Protein AF-A0A522C7R3-F1 (afdb_monomer_lite)

pLDDT: mean 94.16, std 8.93, range [44.19, 98.25]

Sequence (87 aa):
RSFDLKPLDLPESSPVREQFYKKATERDLAQVKATWSRIVFSGKGQPPKEVADAAAVKKAVAADPKAIGYIEKGAVDGTVKAVLTLD

Secondary structure (DSSP, 8-state):
-----EEEE--TT-HHHHHHHHHHHS--HHHHHHHHHHHHHTTS--PPEE-SSHHHHHHHHHH-TTEE----GGG--TTS-------

Structure (mmCIF, N/CA/C/O backbone):
data_AF-A0A522C7R3-F1
#
_entry.id   AF-A0A522C7R3-F1
#
loop_
_atom_site.group_PDB
_atom_site.id
_atom_site.type_symbol
_atom_site.label_atom_id
_atom_site.label_alt_id
_atom_site.label_comp_id
_atom_site.label_asym_id
_atom_site.label_entity_id
_atom_site.label_seq_id
_atom_site.pdbx_PDB_ins_code
_atom_site.Cartn_x
_atom_site.Cartn_y
_atom_site.Cartn_z
_atom_site.occupancy
_atom_site.B_iso_or_equiv
_atom_site.auth_seq_id
_atom_site.auth_comp_id
_atom_site.auth_asym_id
_atom_site.auth_atom_id
_atom_site.pdbx_PDB_model_num
ATOM 1 N N . ARG A 1 1 ? 17.564 -14.127 -4.076 1.00 44.19 1 ARG A N 1
ATOM 2 C CA . ARG A 1 1 ? 16.635 -13.760 -5.172 1.00 44.19 1 ARG A CA 1
ATOM 3 C C . ARG A 1 1 ? 16.172 -12.340 -4.869 1.00 44.19 1 ARG A C 1
ATOM 5 O O . ARG A 1 1 ? 15.382 -12.179 -3.950 1.00 44.19 1 ARG A O 1
ATOM 12 N N . SER A 1 2 ? 16.751 -11.322 -5.509 1.00 47.41 2 SER A N 1
ATOM 13 C CA . SER A 1 2 ? 16.233 -9.955 -5.374 1.00 47.41 2 SER A CA 1
ATOM 14 C C . SER A 1 2 ? 14.907 -9.915 -6.112 1.00 47.41 2 SER A C 1
ATOM 16 O O . SER A 1 2 ? 14.866 -10.058 -7.332 1.00 47.41 2 SER A O 1
ATOM 18 N N . PHE A 1 3 ? 13.811 -9.860 -5.369 1.00 56.09 3 PHE A N 1
ATOM 19 C CA . PHE A 1 3 ? 12.521 -9.577 -5.965 1.00 56.09 3 PHE A CA 1
ATOM 20 C C . PHE A 1 3 ? 12.435 -8.057 -6.077 1.00 56.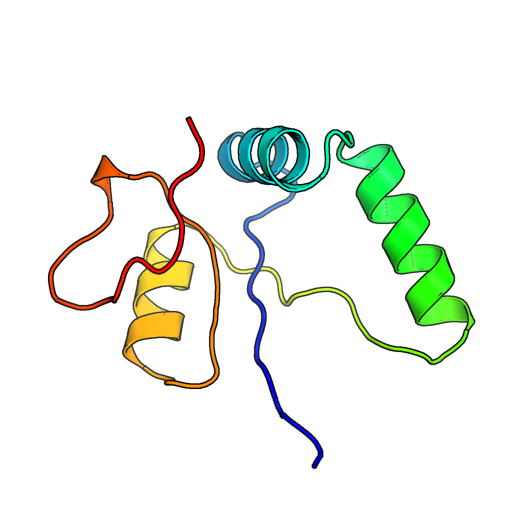09 3 PHE A C 1
ATOM 22 O O . PHE A 1 3 ? 12.252 -7.388 -5.065 1.00 56.09 3 PHE A O 1
ATOM 29 N N . ASP A 1 4 ? 12.588 -7.516 -7.289 1.00 82.81 4 ASP A N 1
ATOM 30 C CA . ASP A 1 4 ? 12.243 -6.118 -7.595 1.00 82.81 4 ASP A CA 1
ATOM 31 C C . ASP A 1 4 ? 10.716 -5.946 -7.533 1.00 82.81 4 ASP A C 1
ATOM 33 O O . ASP A 1 4 ? 10.060 -5.706 -8.548 1.00 82.81 4 ASP A O 1
ATOM 37 N N . LEU A 1 5 ? 10.124 -6.178 -6.362 1.00 90.81 5 LEU A N 1
ATOM 38 C CA . LEU A 1 5 ? 8.714 -5.909 -6.124 1.00 90.81 5 LEU A CA 1
ATOM 39 C C . LEU A 1 5 ? 8.513 -4.401 -6.174 1.00 90.81 5 LEU A C 1
ATOM 41 O O . LEU A 1 5 ? 9.319 -3.637 -5.640 1.00 90.81 5 LEU A O 1
ATOM 45 N N . LYS A 1 6 ? 7.421 -3.978 -6.801 1.00 94.50 6 LYS A N 1
ATOM 46 C CA . LYS A 1 6 ? 7.044 -2.570 -6.915 1.00 94.50 6 LYS A CA 1
ATOM 47 C C . LYS A 1 6 ? 5.771 -2.334 -6.106 1.00 94.50 6 LYS A C 1
ATOM 49 O O . LYS A 1 6 ? 4.694 -2.239 -6.694 1.00 94.50 6 LYS A O 1
ATOM 54 N N . PRO A 1 7 ? 5.861 -2.309 -4.763 1.00 95.88 7 PRO A N 1
ATOM 55 C CA . PRO A 1 7 ? 4.713 -1.981 -3.941 1.00 95.88 7 PRO A CA 1
ATOM 56 C C . PRO A 1 7 ? 4.302 -0.529 -4.199 1.00 95.88 7 PRO A C 1
ATOM 58 O O . PRO A 1 7 ? 5.148 0.369 -4.269 1.00 95.88 7 PRO A O 1
ATOM 61 N N . LEU A 1 8 ? 3.002 -0.323 -4.348 1.00 98.00 8 LEU A N 1
ATOM 62 C CA . LEU A 1 8 ? 2.372 0.961 -4.605 1.00 98.00 8 LEU A CA 1
ATOM 63 C C . LEU A 1 8 ? 1.508 1.349 -3.409 1.00 98.00 8 LEU A C 1
ATOM 65 O O . LEU A 1 8 ? 0.794 0.509 -2.859 1.00 98.00 8 LEU A O 1
ATOM 69 N N . ASP A 1 9 ? 1.569 2.622 -3.040 1.00 97.81 9 ASP A N 1
ATOM 70 C CA . ASP A 1 9 ? 0.713 3.232 -2.025 1.00 97.81 9 ASP A CA 1
ATOM 71 C C . ASP A 1 9 ? -0.229 4.253 -2.665 1.00 97.81 9 ASP A C 1
ATOM 73 O O . ASP A 1 9 ? 0.085 4.843 -3.703 1.00 97.81 9 ASP A O 1
ATOM 77 N N . LEU A 1 10 ? -1.365 4.492 -2.020 1.00 98.25 10 LEU A N 1
ATOM 78 C CA . LEU A 1 10 ? -2.214 5.644 -2.320 1.00 98.25 10 LEU A CA 1
ATOM 79 C C . LEU A 1 10 ? -1.696 6.894 -1.587 1.00 98.25 10 LEU A C 1
ATOM 81 O O . LEU A 1 10 ? -0.895 6.761 -0.660 1.00 98.25 10 LEU A O 1
ATOM 85 N N . PRO A 1 11 ? -2.149 8.107 -1.942 1.00 96.75 11 PRO A N 1
ATOM 86 C CA . PRO A 1 11 ? -1.746 9.320 -1.238 1.00 96.75 11 PRO A CA 1
ATOM 87 C C . PRO A 1 11 ? -2.075 9.273 0.252 1.00 96.75 11 PRO A C 1
ATOM 89 O O . PRO A 1 11 ? -3.062 8.648 0.642 1.00 96.75 11 PRO A O 1
ATOM 92 N N . GLU A 1 12 ? -1.295 9.965 1.090 1.00 92.12 12 GLU A N 1
ATOM 93 C CA . GLU A 1 12 ? -1.599 10.095 2.531 1.00 92.12 12 GLU A CA 1
ATOM 94 C C . GLU A 1 12 ? -3.009 10.672 2.781 1.00 92.12 12 GLU A C 1
ATOM 96 O O . GLU A 1 12 ? -3.622 10.373 3.799 1.00 92.12 12 GLU A O 1
ATOM 101 N N . SER A 1 13 ? -3.552 11.449 1.835 1.00 93.12 13 SER A N 1
ATOM 102 C CA . SER A 1 13 ? -4.914 11.998 1.881 1.00 93.12 13 SER A CA 1
ATOM 103 C C . SER A 1 13 ? -6.020 11.002 1.512 1.00 93.12 13 SER A C 1
ATOM 105 O O . SER A 1 13 ? -7.201 11.328 1.638 1.00 93.12 13 SER A O 1
ATOM 107 N N . SER A 1 14 ? -5.675 9.806 1.028 1.00 96.19 14 SER A N 1
ATOM 108 C CA . SER A 1 14 ? -6.656 8.801 0.628 1.00 96.19 14 SER A CA 1
ATOM 109 C C . SER A 1 14 ? -7.247 8.094 1.853 1.00 96.19 14 SER A C 1
ATOM 111 O O . SER A 1 14 ? -6.505 7.420 2.573 1.00 96.19 14 SER A O 1
ATOM 113 N N . PRO A 1 15 ? -8.576 8.116 2.063 1.00 95.62 15 PRO A N 1
ATOM 114 C CA . PRO A 1 15 ? -9.200 7.360 3.153 1.00 95.62 15 PRO A CA 1
ATOM 115 C C . PRO A 1 15 ? -9.004 5.843 2.993 1.00 95.62 15 PRO A C 1
ATOM 117 O O . PRO A 1 15 ? -8.956 5.105 3.975 1.00 95.62 15 PRO A O 1
ATOM 120 N N . VAL A 1 16 ? -8.816 5.367 1.757 1.00 96.81 16 VAL A N 1
ATOM 121 C CA . VAL A 1 16 ? -8.544 3.953 1.458 1.00 96.81 16 VAL A CA 1
ATOM 122 C C . VAL A 1 16 ? -7.189 3.522 2.027 1.00 96.81 16 VAL A C 1
ATOM 124 O O . VAL A 1 16 ? -7.046 2.377 2.450 1.00 96.81 16 VAL A O 1
ATOM 127 N N . ARG A 1 17 ? -6.200 4.427 2.088 1.00 97.38 17 ARG A N 1
ATOM 128 C CA . ARG A 1 17 ? -4.876 4.144 2.666 1.00 97.38 17 ARG A CA 1
ATOM 129 C C . ARG A 1 17 ? -4.966 3.858 4.154 1.00 97.38 17 ARG A C 1
ATOM 131 O O . ARG A 1 17 ? -4.422 2.858 4.621 1.00 97.38 17 ARG A O 1
ATOM 138 N N . GLU A 1 18 ? -5.680 4.706 4.886 1.00 96.25 18 GLU A N 1
ATOM 139 C CA . GLU A 1 18 ? -5.915 4.505 6.315 1.00 96.25 18 GLU A CA 1
ATOM 140 C C . GLU A 1 18 ? -6.647 3.186 6.576 1.00 96.25 18 GLU A C 1
ATOM 142 O O . GLU A 1 18 ? -6.178 2.370 7.371 1.00 96.25 18 GLU A O 1
ATOM 147 N N . GLN A 1 19 ? -7.742 2.932 5.854 1.00 96.38 19 GLN A N 1
ATOM 148 C CA . GLN A 1 19 ? -8.508 1.693 5.992 1.00 96.38 19 GLN A CA 1
ATOM 149 C C . GLN A 1 19 ? -7.660 0.455 5.685 1.00 96.38 19 GLN A C 1
ATOM 151 O O . GLN A 1 19 ? -7.702 -0.519 6.438 1.00 96.38 19 GLN A O 1
ATOM 156 N N . PHE A 1 20 ? -6.866 0.489 4.611 1.00 97.69 20 PHE A N 1
ATOM 157 C CA . PHE A 1 20 ? -5.995 -0.618 4.235 1.00 97.69 20 PHE A CA 1
ATOM 158 C C . PHE A 1 20 ? -4.975 -0.921 5.329 1.00 97.69 20 PHE A C 1
ATOM 160 O O . PHE A 1 20 ? -4.919 -2.054 5.801 1.00 97.69 20 PHE A O 1
ATOM 167 N N . TYR A 1 21 ? -4.201 0.071 5.778 1.00 97.31 21 TYR A N 1
ATOM 168 C CA . TYR A 1 21 ? -3.193 -0.159 6.813 1.00 97.31 21 TYR A CA 1
ATOM 169 C C . TYR A 1 21 ? -3.819 -0.580 8.142 1.00 97.31 21 TYR A C 1
ATOM 171 O O . TYR A 1 21 ? -3.282 -1.478 8.803 1.00 97.31 21 TYR A O 1
ATOM 179 N N . LYS A 1 22 ? -4.980 -0.016 8.496 1.00 96.94 22 LYS A N 1
ATOM 180 C CA . LYS A 1 22 ? -5.695 -0.406 9.708 1.00 96.94 22 LYS A CA 1
ATOM 181 C C . LYS A 1 22 ? -6.148 -1.860 9.652 1.00 96.94 22 LYS A C 1
ATOM 183 O O . LYS A 1 22 ? -5.902 -2.588 10.604 1.00 96.94 22 LYS A O 1
ATOM 188 N N . LYS A 1 23 ? -6.751 -2.312 8.552 1.00 96.94 23 LYS A N 1
ATOM 189 C CA . LYS A 1 23 ? -7.208 -3.705 8.417 1.00 96.94 23 LYS A CA 1
ATOM 190 C C . LYS A 1 23 ? -6.060 -4.695 8.211 1.00 96.94 23 LYS A C 1
ATOM 192 O O . LYS A 1 23 ? -6.095 -5.794 8.744 1.00 96.94 23 LYS A O 1
ATOM 197 N N . ALA A 1 24 ? -5.038 -4.316 7.445 1.00 96.50 24 ALA A N 1
ATOM 198 C CA . ALA A 1 24 ? -3.935 -5.208 7.089 1.00 96.50 24 ALA A CA 1
ATOM 199 C C . ALA A 1 24 ? -2.908 -5.377 8.214 1.00 96.50 24 ALA A C 1
ATOM 201 O O . ALA A 1 24 ? -2.200 -6.381 8.252 1.00 96.50 24 ALA A O 1
ATOM 202 N N . THR A 1 25 ? -2.764 -4.376 9.088 1.00 95.62 25 THR A N 1
ATOM 203 C CA . THR A 1 25 ? -1.673 -4.343 10.077 1.00 95.62 25 THR A CA 1
ATOM 204 C C . THR A 1 25 ? -2.103 -3.942 11.485 1.00 95.62 25 THR A C 1
ATOM 206 O O . THR A 1 25 ? -1.252 -3.907 12.371 1.00 95.62 25 THR A O 1
ATOM 209 N N . GLU A 1 26 ? -3.379 -3.593 11.686 1.00 97.00 26 GL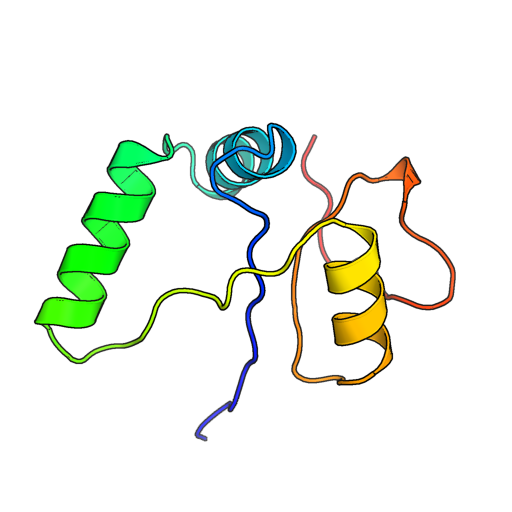U A N 1
ATOM 210 C CA . GLU A 1 26 ? -3.946 -3.024 12.924 1.00 97.00 26 GLU A CA 1
ATOM 211 C C . GLU A 1 26 ? -3.376 -1.655 13.337 1.00 97.00 26 GLU A C 1
ATOM 213 O O . GLU A 1 26 ? -3.777 -1.097 14.366 1.00 97.00 26 GLU A O 1
ATOM 218 N N . ARG A 1 27 ? -2.511 -1.061 12.504 1.00 97.00 27 ARG A N 1
ATOM 219 C CA . ARG A 1 27 ? -1.805 0.200 12.764 1.00 97.00 27 ARG A CA 1
ATOM 220 C C . ARG A 1 27 ? -2.483 1.404 12.125 1.00 97.00 27 ARG A C 1
ATOM 222 O O . ARG A 1 27 ? -3.085 1.297 11.060 1.00 97.00 27 ARG A O 1
ATOM 229 N N . ASP A 1 28 ? -2.320 2.559 12.759 1.00 96.38 28 ASP A N 1
ATOM 230 C CA . ASP A 1 28 ? -2.636 3.854 12.152 1.00 96.38 28 ASP A CA 1
ATOM 231 C C . ASP A 1 28 ? -1.501 4.353 11.230 1.00 96.38 28 ASP A C 1
ATOM 233 O O . ASP A 1 28 ? -0.389 3.809 11.202 1.00 96.38 28 ASP A O 1
ATOM 237 N N . LEU A 1 29 ? -1.770 5.414 10.461 1.00 95.31 29 LEU A N 1
ATOM 238 C CA . LEU A 1 29 ? -0.802 5.961 9.504 1.00 95.31 29 LEU A CA 1
ATOM 239 C C . LEU A 1 29 ? 0.462 6.525 10.170 1.00 95.31 29 LEU A C 1
ATOM 241 O O . LEU A 1 29 ? 1.547 6.431 9.591 1.00 95.31 29 LEU A O 1
ATOM 245 N N . ALA A 1 30 ? 0.366 7.057 11.392 1.00 96.25 30 ALA A N 1
ATOM 246 C CA . ALA A 1 30 ? 1.527 7.569 12.118 1.00 96.25 30 ALA A CA 1
ATOM 247 C C . ALA A 1 30 ? 2.472 6.424 12.521 1.00 96.25 30 ALA A C 1
ATOM 249 O O . ALA A 1 30 ? 3.690 6.516 12.341 1.00 96.25 30 ALA A O 1
ATOM 250 N N . GLN A 1 31 ? 1.920 5.304 12.987 1.00 97.62 31 GLN A N 1
ATOM 251 C CA . GLN A 1 31 ? 2.656 4.084 13.313 1.00 97.62 31 GLN A CA 1
ATOM 252 C C . GLN A 1 31 ? 3.280 3.433 12.071 1.00 97.62 31 GLN A C 1
ATOM 254 O O . GLN A 1 31 ? 4.409 2.927 12.138 1.00 97.62 31 GLN A O 1
ATOM 259 N N . VAL A 1 32 ? 2.578 3.445 10.933 1.00 96.69 32 VAL A N 1
ATOM 260 C CA . VAL A 1 32 ? 3.112 2.981 9.640 1.00 96.69 32 VAL A CA 1
ATOM 261 C C . VAL A 1 32 ? 4.289 3.854 9.207 1.00 96.69 32 VAL A C 1
ATOM 263 O O . VAL A 1 32 ? 5.366 3.326 8.915 1.00 96.69 32 VAL A O 1
ATOM 266 N N . LYS A 1 33 ? 4.139 5.182 9.255 1.00 95.19 33 LYS A N 1
ATOM 267 C CA . LYS A 1 33 ? 5.202 6.144 8.932 1.00 95.19 33 LYS A CA 1
ATOM 268 C C . LYS A 1 33 ? 6.432 5.949 9.815 1.00 95.19 33 LYS A C 1
ATOM 270 O O . LYS A 1 33 ? 7.534 5.797 9.297 1.00 95.19 33 LYS A O 1
ATOM 275 N N . ALA A 1 34 ? 6.245 5.831 11.131 1.00 97.38 34 ALA A N 1
ATOM 276 C CA . ALA A 1 34 ? 7.331 5.559 12.075 1.00 97.38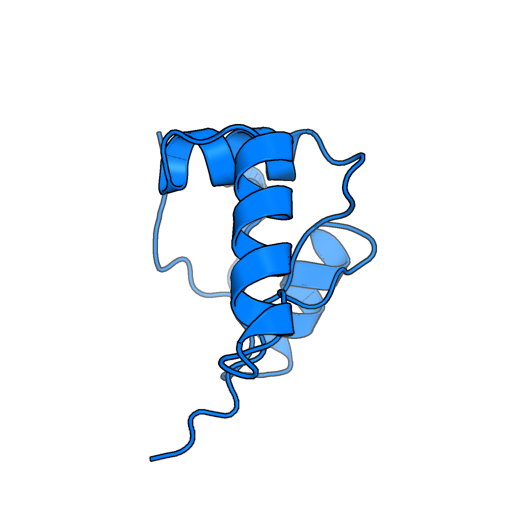 34 ALA A CA 1
ATOM 277 C C . ALA A 1 34 ? 8.028 4.211 11.814 1.00 97.38 34 ALA A C 1
ATOM 279 O O . ALA A 1 34 ? 9.231 4.056 12.043 1.00 97.38 34 ALA A O 1
ATOM 280 N N . THR A 1 35 ? 7.292 3.211 11.327 1.00 96.44 35 THR A N 1
ATOM 281 C CA . THR A 1 35 ? 7.867 1.918 10.938 1.00 96.44 35 THR A CA 1
ATOM 282 C C . THR A 1 35 ? 8.744 2.058 9.698 1.00 96.44 35 THR A C 1
ATOM 284 O O . THR A 1 35 ? 9.888 1.599 9.723 1.00 96.44 35 THR A O 1
ATOM 287 N N . TRP A 1 36 ? 8.283 2.765 8.665 1.00 95.44 36 TRP A N 1
ATOM 288 C CA . TRP A 1 36 ? 9.095 3.035 7.477 1.00 95.44 36 TRP A CA 1
ATOM 289 C C . TRP A 1 36 ? 10.318 3.901 7.775 1.00 95.44 36 TRP A C 1
ATOM 291 O O . TRP A 1 36 ? 11.396 3.588 7.274 1.00 95.44 36 TRP A O 1
ATOM 301 N N . SER A 1 37 ? 10.215 4.896 8.662 1.00 96.62 37 SER A N 1
ATOM 302 C CA . SER A 1 37 ? 11.379 5.671 9.114 1.00 96.62 37 SER A CA 1
ATOM 303 C C . SER A 1 37 ? 12.476 4.774 9.701 1.00 96.62 37 SER A C 1
ATOM 305 O O . SER A 1 37 ? 13.647 4.943 9.369 1.00 96.62 37 SER A O 1
ATOM 307 N N . ARG A 1 38 ? 12.115 3.768 10.513 1.00 97.12 38 ARG A N 1
ATOM 308 C CA . ARG A 1 38 ? 13.079 2.797 11.069 1.00 97.12 38 ARG A CA 1
ATOM 309 C C . ARG A 1 38 ? 13.672 1.869 10.002 1.00 97.12 38 ARG A C 1
ATOM 311 O O . ARG A 1 38 ? 14.867 1.570 10.044 1.00 97.12 38 ARG A O 1
ATOM 318 N N . ILE A 1 39 ? 12.865 1.407 9.046 1.00 96.19 39 ILE A N 1
ATOM 319 C CA . ILE A 1 39 ? 13.332 0.540 7.948 1.00 96.19 39 ILE A CA 1
ATOM 320 C C . ILE A 1 39 ? 14.341 1.285 7.066 1.00 96.19 39 ILE A C 1
ATOM 322 O O . ILE A 1 39 ? 15.418 0.751 6.797 1.00 96.19 39 ILE A O 1
ATOM 326 N N . VAL A 1 40 ? 14.025 2.526 6.689 1.00 95.69 40 VAL A N 1
ATOM 327 C CA . VAL A 1 40 ? 14.904 3.381 5.881 1.00 95.69 40 VAL A CA 1
ATOM 328 C C . VAL A 1 40 ? 16.194 3.692 6.632 1.00 95.69 40 VAL A C 1
ATOM 330 O O . VAL A 1 40 ? 17.274 3.495 6.084 1.00 95.69 40 VAL A O 1
ATOM 333 N N . PHE A 1 41 ? 16.106 4.097 7.904 1.00 95.00 41 PHE A N 1
ATOM 334 C CA . PHE A 1 41 ? 17.287 4.424 8.711 1.00 95.00 41 PHE A CA 1
ATOM 335 C C . PHE A 1 41 ? 18.243 3.234 8.882 1.00 95.00 41 PHE A C 1
ATOM 337 O O . PHE A 1 41 ? 19.456 3.405 8.912 1.00 95.00 41 PHE A O 1
ATOM 344 N N . SER A 1 42 ? 17.708 2.012 8.951 1.00 96.00 42 SER A N 1
ATOM 345 C CA . SER A 1 42 ? 18.523 0.792 9.027 1.00 96.00 42 SER A CA 1
ATOM 346 C C . SER A 1 42 ? 19.034 0.287 7.671 1.00 96.00 42 SER A C 1
ATOM 348 O O . SER A 1 42 ? 19.690 -0.752 7.629 1.00 96.00 42 SER A O 1
ATOM 350 N N . GLY A 1 43 ? 18.728 0.979 6.565 1.00 93.44 43 GLY A N 1
ATOM 351 C CA . GLY A 1 43 ? 19.132 0.588 5.211 1.00 93.44 43 GLY A CA 1
ATOM 352 C C . GLY A 1 43 ? 18.473 -0.701 4.709 1.00 93.44 43 GLY A C 1
ATOM 353 O O . GLY A 1 43 ? 18.945 -1.300 3.746 1.00 93.44 43 GLY A O 1
ATOM 354 N N . LYS A 1 44 ? 17.396 -1.158 5.361 1.00 90.12 44 LYS A N 1
ATOM 355 C CA . LYS A 1 44 ? 16.764 -2.460 5.085 1.00 90.12 44 LYS A CA 1
ATOM 356 C C . LYS A 1 44 ? 15.700 -2.412 3.992 1.00 90.12 44 LYS A C 1
ATOM 358 O O . LYS A 1 44 ? 15.205 -3.460 3.588 1.00 90.12 44 LYS A O 1
ATOM 363 N N . GLY A 1 45 ? 15.324 -1.222 3.530 1.00 90.38 45 GLY A N 1
ATOM 364 C CA . GLY A 1 45 ? 14.325 -1.070 2.483 1.00 90.38 45 GLY A CA 1
ATOM 365 C C . GLY A 1 45 ? 13.866 0.366 2.287 1.00 90.38 45 GLY A C 1
ATOM 366 O O . GLY A 1 45 ? 14.328 1.288 2.957 1.00 90.38 45 GLY A O 1
ATOM 367 N N . GLN A 1 46 ? 12.936 0.523 1.353 1.00 91.56 46 GLN A N 1
ATOM 368 C CA . GLN A 1 46 ? 12.290 1.784 1.011 1.00 91.56 46 GLN A CA 1
ATOM 369 C C . GLN A 1 46 ? 10.773 1.620 1.142 1.00 91.56 46 GLN A C 1
ATOM 371 O O . GLN A 1 46 ? 10.275 0.512 0.909 1.00 91.56 46 GLN A O 1
ATOM 376 N N . PRO A 1 47 ? 10.042 2.683 1.518 1.00 93.06 47 PRO A N 1
ATOM 377 C CA . PRO A 1 47 ? 8.589 2.642 1.535 1.00 93.06 47 PRO A CA 1
ATOM 378 C C . PRO A 1 47 ? 8.023 2.390 0.127 1.00 93.06 47 PRO A C 1
ATOM 380 O O . PRO A 1 47 ? 8.711 2.639 -0.870 1.00 93.06 47 PRO A O 1
ATOM 383 N N . PRO A 1 48 ? 6.769 1.914 0.026 1.00 95.50 48 PRO A N 1
ATOM 384 C CA . PRO A 1 48 ? 6.074 1.785 -1.243 1.00 95.50 48 PRO A CA 1
ATOM 385 C C . PRO A 1 48 ? 6.028 3.109 -2.004 1.00 95.50 48 PRO A C 1
ATOM 387 O O . PRO A 1 48 ? 6.004 4.190 -1.413 1.00 95.50 48 PRO A O 1
ATOM 390 N N . LYS A 1 49 ? 6.001 3.023 -3.333 1.00 96.06 49 LYS A N 1
ATOM 391 C CA . LYS A 1 49 ? 5.894 4.207 -4.183 1.00 96.06 49 LYS A CA 1
ATOM 392 C C . LYS A 1 49 ? 4.464 4.736 -4.141 1.00 96.06 49 LYS A C 1
ATOM 394 O O . LYS A 1 49 ? 3.541 4.031 -4.534 1.00 96.06 49 LYS A O 1
ATOM 399 N N . GLU A 1 50 ? 4.297 5.994 -3.762 1.00 97.50 50 GLU A N 1
ATOM 400 C CA . GLU A 1 50 ? 3.001 6.667 -3.824 1.00 97.50 50 GLU A CA 1
ATOM 401 C C . GLU A 1 50 ? 2.585 6.959 -5.278 1.00 97.50 50 GLU A C 1
ATOM 403 O O . GLU A 1 50 ? 3.401 7.383 -6.108 1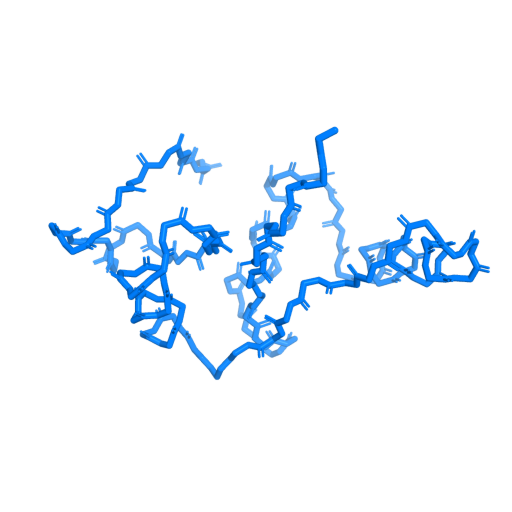.00 97.50 50 GLU A O 1
ATOM 408 N N . VAL A 1 51 ? 1.315 6.714 -5.598 1.00 98.12 51 VAL A N 1
ATOM 409 C CA . VAL A 1 51 ? 0.684 7.075 -6.876 1.00 98.12 51 VAL A CA 1
ATOM 410 C C . VAL A 1 51 ? -0.552 7.939 -6.639 1.00 98.12 51 VAL A C 1
ATOM 412 O O . VAL A 1 51 ? -1.040 8.029 -5.521 1.00 98.12 51 VAL A O 1
ATOM 415 N N . ALA A 1 52 ? -1.057 8.584 -7.693 1.00 97.31 52 ALA A N 1
ATOM 416 C CA . ALA A 1 52 ? -2.082 9.621 -7.568 1.00 97.31 52 ALA A CA 1
ATOM 417 C C . ALA A 1 52 ? -3.429 9.124 -7.014 1.00 97.31 52 ALA A C 1
ATOM 419 O O . ALA A 1 52 ? -4.060 9.827 -6.232 1.00 97.31 52 ALA A O 1
ATOM 420 N N . ASP A 1 53 ? -3.886 7.938 -7.425 1.00 97.50 53 ASP A N 1
ATOM 421 C CA . ASP A 1 53 ? -5.208 7.412 -7.076 1.00 97.50 53 ASP A CA 1
ATOM 422 C C . ASP A 1 53 ? -5.330 5.900 -7.364 1.00 97.50 53 ASP A C 1
ATOM 424 O O . ASP A 1 53 ? -4.396 5.243 -7.838 1.00 97.50 53 ASP A O 1
ATOM 428 N N . ALA A 1 54 ? -6.511 5.336 -7.092 1.00 96.56 54 ALA A N 1
ATOM 429 C CA . ALA A 1 54 ? -6.819 3.928 -7.340 1.00 96.56 54 ALA A CA 1
ATOM 430 C C . ALA A 1 54 ? -6.757 3.538 -8.831 1.00 96.56 54 ALA A C 1
ATOM 432 O O . ALA A 1 54 ? -6.392 2.405 -9.154 1.00 96.56 54 ALA A O 1
ATOM 433 N N . ALA A 1 55 ? -7.069 4.454 -9.755 1.00 97.44 55 ALA A N 1
ATOM 434 C CA . ALA A 1 55 ? -6.954 4.188 -11.187 1.00 97.44 55 ALA A CA 1
ATOM 435 C C . ALA A 1 55 ? -5.480 4.081 -11.609 1.00 97.44 55 ALA A C 1
ATOM 437 O O . ALA A 1 55 ? -5.124 3.200 -12.397 1.00 97.44 55 ALA A O 1
ATOM 438 N N . ALA A 1 56 ? -4.606 4.909 -11.032 1.00 98.00 56 ALA A N 1
ATOM 439 C CA . ALA A 1 56 ? -3.163 4.842 -11.210 1.00 98.00 56 ALA A CA 1
ATOM 440 C C . ALA A 1 56 ? -2.578 3.546 -10.630 1.00 98.00 56 ALA A C 1
ATOM 442 O O . ALA A 1 56 ? -1.748 2.921 -11.295 1.00 98.00 56 ALA A O 1
ATOM 443 N N . VAL A 1 57 ? -3.047 3.095 -9.455 1.00 98.12 57 VAL A N 1
ATOM 444 C CA . VAL A 1 57 ? -2.687 1.773 -8.905 1.00 98.12 57 VAL A CA 1
ATOM 445 C C . VAL A 1 57 ? -3.077 0.673 -9.889 1.00 98.12 57 VAL A C 1
ATOM 447 O O . VAL A 1 57 ? -2.220 -0.106 -10.305 1.00 98.12 57 VAL A O 1
ATOM 450 N N . LYS A 1 58 ? -4.348 0.629 -10.311 1.00 97.81 58 LYS A N 1
ATOM 451 C CA . LYS A 1 58 ? -4.853 -0.406 -11.224 1.00 97.81 58 LYS A CA 1
ATOM 452 C C . LYS A 1 58 ? -4.069 -0.440 -12.536 1.00 97.81 58 LYS A C 1
ATOM 454 O O . LYS A 1 58 ? -3.628 -1.505 -12.958 1.00 97.81 58 LYS A O 1
ATOM 459 N N . LYS A 1 59 ? -3.823 0.727 -13.140 1.00 98.00 59 LYS A N 1
ATOM 460 C CA . LYS A 1 59 ? -3.026 0.858 -14.368 1.00 98.00 59 LYS A CA 1
ATOM 461 C C . LYS A 1 59 ? -1.602 0.330 -14.187 1.00 98.00 59 LYS A C 1
ATOM 463 O O . LYS A 1 59 ? -1.103 -0.369 -15.063 1.00 98.00 59 LYS A O 1
ATOM 468 N N . ALA A 1 60 ? -0.943 0.665 -13.080 1.00 97.75 60 ALA A N 1
ATOM 469 C CA . ALA A 1 60 ? 0.424 0.228 -12.818 1.00 97.75 60 ALA A CA 1
ATOM 470 C C . ALA A 1 60 ? 0.516 -1.286 -12.554 1.00 97.75 60 ALA A C 1
ATOM 472 O O . ALA A 1 60 ? 1.438 -1.922 -13.055 1.00 97.75 60 ALA A O 1
ATOM 473 N N . VAL A 1 61 ? -0.456 -1.866 -11.841 1.00 97.69 61 VAL A N 1
ATOM 474 C CA . VAL A 1 61 ? -0.543 -3.320 -11.604 1.00 97.69 61 VAL A CA 1
ATOM 475 C C . VAL A 1 61 ? -0.835 -4.082 -12.898 1.00 97.69 61 VAL A C 1
ATOM 477 O O . VAL A 1 61 ? -0.190 -5.090 -13.170 1.00 97.69 61 VAL A O 1
ATOM 480 N N . ALA A 1 62 ? -1.750 -3.589 -13.734 1.00 97.62 62 ALA A N 1
ATOM 481 C CA . ALA A 1 62 ? -2.047 -4.206 -15.028 1.00 97.62 62 ALA A CA 1
ATOM 482 C C . ALA A 1 62 ? -0.846 -4.164 -15.995 1.00 97.62 62 ALA A C 1
ATOM 484 O O . ALA A 1 62 ? -0.694 -5.046 -16.837 1.00 97.62 62 ALA A O 1
ATOM 485 N N . ALA A 1 63 ? 0.011 -3.144 -15.878 1.00 97.31 63 ALA A N 1
ATOM 486 C CA . ALA A 1 63 ? 1.176 -2.960 -16.741 1.00 97.31 63 ALA A CA 1
ATOM 487 C C . ALA A 1 63 ? 2.431 -3.722 -16.278 1.00 97.31 63 ALA A C 1
ATOM 489 O O . ALA A 1 63 ? 3.335 -3.931 -17.087 1.00 97.31 63 ALA A O 1
ATOM 490 N N . ASP A 1 64 ? 2.525 -4.107 -15.002 1.00 95.88 64 ASP A N 1
ATOM 491 C CA . ASP A 1 64 ? 3.720 -4.743 -14.448 1.00 95.88 64 ASP A CA 1
ATOM 492 C C . ASP A 1 64 ? 3.360 -5.880 -13.474 1.00 95.88 64 ASP A C 1
ATOM 494 O O . ASP A 1 64 ? 2.868 -5.615 -12.377 1.00 95.88 64 ASP A O 1
ATOM 498 N N . PRO A 1 65 ? 3.681 -7.149 -13.797 1.00 93.25 65 PRO A N 1
ATOM 499 C CA . PRO A 1 65 ? 3.390 -8.284 -12.920 1.00 93.25 65 PRO A CA 1
ATOM 500 C C . PRO A 1 65 ? 4.163 -8.261 -11.590 1.00 93.25 65 PRO A C 1
ATOM 502 O O . PRO A 1 65 ? 3.872 -9.065 -10.705 1.00 93.25 65 PRO A O 1
ATOM 505 N N . LYS A 1 66 ? 5.165 -7.384 -11.432 1.00 94.62 66 LYS A N 1
ATOM 506 C CA . LYS A 1 66 ? 5.881 -7.166 -10.164 1.00 94.62 66 LYS A CA 1
ATOM 507 C C . LYS A 1 66 ? 5.254 -6.065 -9.304 1.00 94.62 66 LYS A C 1
ATOM 509 O O . LYS A 1 66 ? 5.706 -5.866 -8.173 1.00 94.62 66 LYS A O 1
ATOM 514 N N . ALA A 1 67 ? 4.277 -5.324 -9.826 1.00 96.88 67 ALA A N 1
ATOM 515 C CA . ALA A 1 67 ? 3.583 -4.288 -9.080 1.00 96.88 67 ALA A CA 1
ATOM 516 C C . ALA A 1 67 ? 2.456 -4.879 -8.229 1.00 96.88 67 ALA A C 1
ATOM 518 O O . ALA A 1 67 ? 1.714 -5.761 -8.656 1.00 96.88 67 ALA A O 1
ATOM 519 N N . ILE A 1 68 ? 2.327 -4.368 -7.008 1.00 97.19 68 ILE A N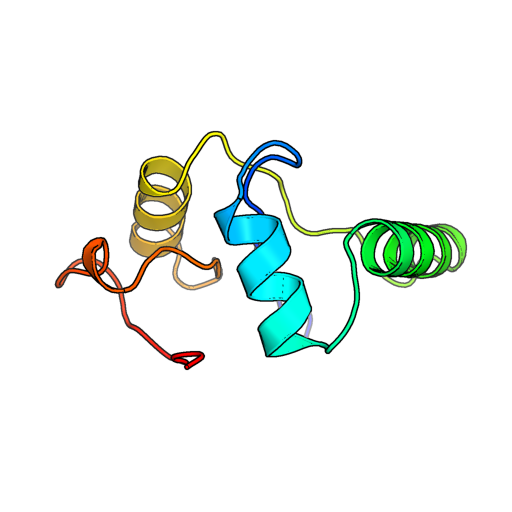 1
ATOM 520 C CA . ILE A 1 68 ? 1.234 -4.710 -6.100 1.00 97.19 68 ILE A CA 1
ATOM 521 C C . ILE A 1 68 ? 0.745 -3.437 -5.429 1.00 97.19 68 ILE A C 1
ATOM 523 O O . ILE A 1 68 ? 1.540 -2.593 -5.028 1.00 97.19 68 ILE A O 1
ATOM 527 N N . GLY A 1 69 ? -0.563 -3.301 -5.307 1.00 97.50 69 GLY A N 1
ATOM 528 C CA . GLY A 1 69 ? -1.195 -2.204 -4.595 1.00 97.50 69 GLY A CA 1
ATOM 529 C C . GLY A 1 69 ? -2.567 -2.636 -4.114 1.00 97.50 69 GLY A C 1
ATOM 530 O O . GLY A 1 69 ? -2.949 -3.801 -4.244 1.00 97.50 69 GLY A O 1
ATOM 531 N N . TYR A 1 70 ? -3.306 -1.689 -3.565 1.00 98.25 70 TYR A N 1
ATOM 532 C CA . TYR A 1 70 ? -4.632 -1.918 -3.020 1.00 98.25 70 TYR A CA 1
ATOM 533 C C . TYR A 1 70 ? -5.587 -0.843 -3.541 1.00 98.25 70 TYR A C 1
ATOM 535 O O . TYR A 1 70 ? -5.205 0.307 -3.758 1.00 98.25 70 TYR A O 1
ATOM 543 N N . ILE A 1 71 ? -6.827 -1.250 -3.787 1.00 97.62 71 ILE A N 1
ATOM 544 C CA . ILE A 1 71 ? -7.926 -0.414 -4.276 1.00 97.62 71 ILE A CA 1
ATOM 545 C C . ILE A 1 71 ? -9.219 -0.876 -3.604 1.00 97.62 71 ILE A C 1
ATOM 547 O O . ILE A 1 71 ? -9.274 -1.973 -3.043 1.00 97.62 71 ILE A O 1
ATOM 551 N N . GLU A 1 72 ? -10.270 -0.062 -3.671 1.00 96.75 72 GLU A N 1
ATOM 552 C CA . GLU A 1 72 ? -11.594 -0.486 -3.219 1.00 96.75 72 GLU A CA 1
ATOM 553 C C . GLU A 1 72 ? -12.094 -1.697 -4.017 1.00 96.75 72 GLU A C 1
ATOM 555 O O . GLU A 1 72 ? -11.876 -1.799 -5.227 1.00 96.75 72 GLU A O 1
ATOM 560 N N . LYS A 1 73 ? -12.826 -2.598 -3.351 1.00 94.69 73 LYS A N 1
ATOM 561 C CA . LYS A 1 73 ? -13.357 -3.830 -3.961 1.00 94.69 73 LYS A CA 1
ATOM 562 C C . LYS A 1 73 ? -14.182 -3.557 -5.225 1.00 94.69 73 LYS A C 1
ATOM 564 O O . LYS A 1 73 ? -14.080 -4.312 -6.184 1.00 94.69 73 LYS A O 1
ATOM 569 N N . GLY A 1 74 ? -14.957 -2.469 -5.242 1.00 94.62 74 GLY A N 1
ATOM 570 C CA . GLY A 1 74 ? -15.772 -2.065 -6.394 1.00 94.62 74 GLY A CA 1
ATOM 571 C C . GLY A 1 74 ? -14.974 -1.574 -7.609 1.00 94.62 74 GLY A C 1
ATOM 572 O O . GLY A 1 74 ? -15.528 -1.494 -8.699 1.00 94.62 74 GLY A O 1
ATOM 573 N N . ALA A 1 75 ? -13.684 -1.267 -7.447 1.00 94.56 75 ALA A N 1
ATOM 574 C CA . ALA A 1 75 ? -12.812 -0.801 -8.526 1.00 94.56 75 ALA A CA 1
ATOM 575 C C . ALA A 1 75 ? -12.028 -1.935 -9.219 1.00 94.56 75 ALA A C 1
ATOM 577 O O . ALA A 1 75 ? -11.357 -1.684 -10.230 1.00 94.56 75 ALA A O 1
ATOM 578 N N . VAL A 1 76 ? -12.094 -3.158 -8.676 1.00 95.62 76 VAL A N 1
ATOM 579 C CA . VAL A 1 76 ? -11.475 -4.362 -9.245 1.00 95.62 76 VAL A CA 1
ATOM 580 C C . VAL A 1 76 ? -12.245 -4.800 -10.491 1.00 95.62 76 VAL A C 1
ATOM 582 O O . VAL A 1 76 ? -13.467 -4.905 -10.476 1.00 95.62 76 VAL A O 1
ATOM 585 N N . ASP A 1 77 ? -11.516 -5.103 -11.562 1.00 95.12 77 ASP A N 1
ATOM 586 C CA . ASP A 1 77 ? -12.054 -5.644 -12.810 1.00 95.12 77 ASP A CA 1
ATOM 587 C C . ASP A 1 77 ? -11.105 -6.709 -13.393 1.00 95.12 77 ASP A C 1
ATOM 589 O O . ASP A 1 77 ? -10.089 -7.052 -12.787 1.00 95.12 77 ASP A O 1
ATOM 593 N N . GLY A 1 78 ? -11.424 -7.233 -14.581 1.00 95.69 78 GLY A N 1
ATOM 594 C CA . GLY A 1 78 ? -10.637 -8.281 -15.241 1.00 95.69 78 GLY A CA 1
ATOM 595 C C . GLY A 1 78 ? -9.215 -7.883 -15.662 1.00 95.69 78 GLY A C 1
ATOM 596 O O . GLY A 1 78 ? -8.473 -8.746 -16.125 1.00 95.69 78 GLY A O 1
ATOM 597 N N . THR A 1 79 ? -8.814 -6.615 -15.518 1.00 95.88 79 THR A N 1
ATOM 598 C CA . THR A 1 79 ? -7.447 -6.161 -15.836 1.00 95.88 79 THR A CA 1
ATOM 599 C C . THR A 1 79 ? -6.446 -6.452 -14.720 1.00 95.88 79 THR A C 1
ATOM 601 O O . THR A 1 79 ? -5.238 -6.381 -14.943 1.00 95.88 79 THR A O 1
ATOM 604 N N . VAL A 1 80 ? -6.926 -6.797 -13.524 1.00 97.06 80 VAL A N 1
ATOM 605 C CA . VAL A 1 80 ? -6.094 -7.078 -12.351 1.00 97.06 80 VAL A CA 1
ATOM 606 C C . VAL A 1 80 ? -6.577 -8.326 -11.623 1.00 97.06 80 VAL A C 1
ATOM 608 O O . VAL A 1 80 ? -7.731 -8.732 -11.717 1.00 97.06 80 VAL A O 1
ATOM 611 N N . LYS A 1 81 ? -5.680 -8.950 -10.857 1.00 97.38 81 LYS A N 1
ATOM 612 C CA . LYS A 1 81 ? -6.005 -10.114 -10.030 1.00 97.38 81 LYS A CA 1
ATOM 613 C C . LYS A 1 81 ? -6.085 -9.711 -8.561 1.00 97.38 81 LYS A C 1
ATOM 615 O O . LYS A 1 81 ? -5.080 -9.309 -7.980 1.00 97.38 81 LYS A O 1
ATOM 620 N N . ALA A 1 82 ? -7.251 -9.883 -7.943 1.00 96.62 82 ALA A N 1
ATOM 621 C CA . ALA A 1 82 ? -7.390 -9.761 -6.495 1.00 96.62 82 ALA A CA 1
ATOM 622 C C . ALA A 1 82 ? -6.730 -10.963 -5.797 1.00 96.62 82 ALA A C 1
ATOM 624 O O . ALA A 1 82 ? -7.077 -12.113 -6.070 1.00 96.62 82 ALA A O 1
ATOM 625 N N . VAL A 1 83 ? -5.766 -10.696 -4.911 1.00 96.06 83 VAL A N 1
ATOM 626 C CA . VAL A 1 83 ? -5.044 -11.730 -4.138 1.00 96.06 83 VAL A CA 1
ATOM 627 C C . VAL A 1 83 ? -5.423 -11.752 -2.655 1.00 96.06 83 VAL A C 1
ATOM 629 O O . VAL A 1 83 ? -5.173 -12.744 -1.981 1.00 96.06 83 VAL A O 1
ATOM 632 N N . LEU A 1 84 ? -6.026 -10.671 -2.155 1.00 96.50 84 LEU A N 1
ATOM 633 C CA . LEU A 1 84 ? -6.489 -10.509 -0.779 1.00 96.50 84 LEU A CA 1
ATOM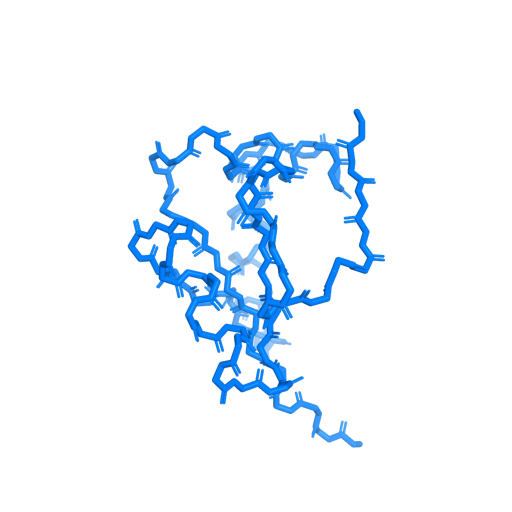 634 C C . LEU A 1 84 ? -7.692 -9.557 -0.764 1.00 96.50 84 LEU A C 1
ATOM 636 O O . LEU A 1 84 ? -7.735 -8.602 -1.536 1.00 96.50 84 LEU A O 1
ATOM 640 N N . THR A 1 85 ? -8.665 -9.815 0.108 1.00 95.62 85 THR A N 1
ATOM 641 C CA . THR A 1 85 ? -9.781 -8.908 0.422 1.00 95.62 85 THR A CA 1
ATOM 642 C C . THR A 1 85 ? -9.825 -8.727 1.936 1.00 95.62 85 THR A C 1
ATOM 644 O O . THR A 1 85 ? -9.608 -9.694 2.661 1.00 95.62 85 THR A O 1
ATOM 647 N N . LEU A 1 86 ? -10.038 -7.494 2.398 1.00 93.25 86 LEU A N 1
ATOM 648 C CA . LEU A 1 86 ? -10.038 -7.125 3.815 1.00 93.25 86 LEU A CA 1
ATOM 649 C C . LEU A 1 86 ? -11.425 -6.599 4.205 1.00 93.25 86 LEU A C 1
ATOM 651 O O . LEU A 1 86 ? -11.807 -5.499 3.786 1.00 93.25 86 LEU A O 1
ATOM 655 N N . ASP A 1 87 ? -12.156 -7.386 4.992 1.00 83.81 87 ASP A N 1
ATOM 656 C CA . ASP A 1 87 ? -13.500 -7.055 5.485 1.00 83.81 87 ASP A CA 1
ATOM 657 C C . ASP A 1 87 ? -13.470 -6.150 6.722 1.00 83.81 87 ASP A C 1
ATOM 659 O O . ASP A 1 87 ? -12.481 -6.185 7.486 1.00 83.81 87 ASP A O 1
#

Foldseek 3Di:
DPQPAQEEAEDPPDPVRQVCCCQVPVDGPVVVVVVQVVCVVVVNDHDHHYDHAPVRLLVVVLVDVSYDYDDDPVVDDPSHDDPDDGD

Radius of gyration: 13.26 Å; chains: 1; bounding box: 35×26×30 Å